Protein AF-A0A1J3CCN0-F1 (afdb_monomer_lite)

Structure (mmCIF, N/CA/C/O backbone):
data_AF-A0A1J3CCN0-F1
#
_entry.id   AF-A0A1J3CCN0-F1
#
loop_
_atom_site.group_PDB
_atom_site.id
_atom_site.type_symbol
_atom_site.label_atom_id
_atom_site.label_alt_id
_atom_site.label_comp_id
_atom_site.label_asym_id
_atom_site.label_entity_id
_atom_site.label_seq_id
_atom_site.pdbx_PDB_ins_code
_atom_site.Cartn_x
_atom_site.Cartn_y
_atom_site.Cartn_z
_atom_site.occupancy
_atom_site.B_iso_or_equiv
_atom_site.auth_seq_id
_atom_site.auth_comp_id
_atom_site.auth_asym_id
_atom_site.auth_atom_id
_atom_site.pdbx_PDB_model_num
ATOM 1 N N . ASN A 1 1 ? -14.578 -4.409 17.621 1.00 40.53 1 ASN A N 1
ATOM 2 C CA . ASN A 1 1 ? -14.236 -5.351 16.539 1.00 40.53 1 ASN A CA 1
ATOM 3 C C . ASN A 1 1 ? -12.931 -4.944 15.913 1.00 40.53 1 ASN A C 1
ATOM 5 O O . ASN A 1 1 ? -12.703 -3.762 15.691 1.00 40.53 1 ASN A O 1
ATOM 9 N N . ILE A 1 2 ? -12.060 -5.925 15.739 1.00 44.12 2 ILE A N 1
ATOM 10 C CA . ILE A 1 2 ? -10.690 -5.764 15.277 1.00 44.12 2 ILE A CA 1
ATOM 11 C C . ILE A 1 2 ? -10.651 -6.395 13.884 1.00 44.12 2 ILE A C 1
ATOM 13 O O . ILE A 1 2 ? -11.057 -7.546 13.748 1.00 44.12 2 ILE A O 1
ATOM 17 N N . ASN A 1 3 ? -10.222 -5.652 12.861 1.00 48.88 3 ASN A N 1
ATOM 18 C CA . ASN A 1 3 ? -9.932 -6.261 11.561 1.00 48.88 3 ASN A CA 1
ATOM 19 C C . ASN A 1 3 ? -8.813 -7.285 11.762 1.00 48.88 3 ASN A C 1
ATOM 21 O O . ASN A 1 3 ? -7.860 -7.009 12.477 1.00 48.88 3 ASN A O 1
ATOM 25 N N . THR A 1 4 ? -8.913 -8.471 11.188 1.00 52.94 4 THR A N 1
ATOM 26 C CA . THR A 1 4 ? -7.848 -9.478 11.286 1.00 52.94 4 THR A CA 1
ATOM 27 C C . THR A 1 4 ? -6.901 -9.334 10.100 1.00 52.94 4 THR A C 1
ATOM 29 O O . THR A 1 4 ? -7.365 -9.080 8.990 1.00 52.94 4 THR A O 1
ATOM 32 N N . TYR A 1 5 ? -5.591 -9.510 10.296 1.00 60.72 5 TYR A N 1
ATOM 33 C CA . TYR A 1 5 ? -4.647 -9.639 9.181 1.00 60.72 5 TYR A CA 1
ATOM 34 C C . TYR A 1 5 ? -3.909 -10.974 9.261 1.00 60.72 5 TYR A C 1
ATOM 36 O O . TYR A 1 5 ? -3.697 -11.531 10.337 1.00 60.72 5 TYR A O 1
ATOM 44 N N . ARG A 1 6 ? -3.501 -11.490 8.101 1.00 60.06 6 ARG A N 1
ATOM 45 C CA . ARG A 1 6 ? -2.698 -12.707 7.979 1.00 60.06 6 ARG A CA 1
ATOM 46 C C . ARG A 1 6 ? -1.498 -12.411 7.079 1.00 60.06 6 ARG A C 1
ATOM 48 O O . ARG A 1 6 ? -1.684 -12.055 5.924 1.00 60.06 6 ARG A O 1
ATOM 55 N N . SER A 1 7 ? -0.279 -12.529 7.612 1.00 51.28 7 SER A N 1
ATOM 56 C CA . SER A 1 7 ? 0.967 -12.246 6.873 1.00 51.28 7 SER A CA 1
ATOM 57 C C . SER A 1 7 ? 1.490 -13.435 6.054 1.00 51.28 7 SER A C 1
ATOM 59 O O . SER A 1 7 ? 2.317 -13.242 5.162 1.00 51.28 7 SER A O 1
ATOM 61 N N . SER A 1 8 ? 1.004 -14.657 6.319 1.00 53.75 8 SER A N 1
ATOM 62 C CA . SER A 1 8 ? 1.354 -15.876 5.572 1.00 53.75 8 SER A CA 1
ATOM 63 C C . SER A 1 8 ? 0.192 -16.878 5.514 1.00 53.75 8 SER A C 1
ATOM 65 O O . SER A 1 8 ? -0.629 -16.939 6.426 1.00 53.75 8 SER A O 1
ATOM 67 N N . TYR A 1 9 ? 0.125 -17.690 4.454 1.00 49.84 9 TYR A N 1
ATOM 68 C CA . TYR A 1 9 ? -0.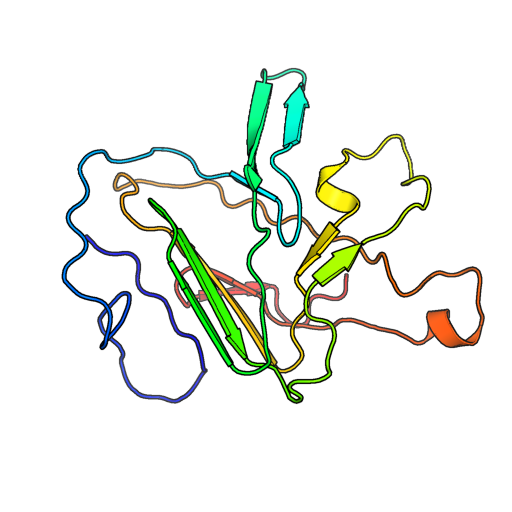937 -18.687 4.223 1.00 49.84 9 TYR A CA 1
ATOM 69 C C . TYR A 1 9 ? -0.890 -19.903 5.182 1.00 49.84 9 TYR A C 1
ATOM 71 O O . TYR A 1 9 ? -1.723 -20.803 5.087 1.00 49.84 9 TYR A O 1
ATOM 79 N N . LEU A 1 10 ? 0.061 -19.966 6.122 1.00 47.88 10 LEU A N 1
ATOM 80 C CA . LEU A 1 10 ? 0.173 -21.091 7.055 1.00 47.88 10 LEU A CA 1
ATOM 81 C C . LEU A 1 10 ? -1.118 -21.254 7.882 1.00 47.88 10 LEU A C 1
ATOM 83 O O . LEU A 1 10 ? -1.618 -20.308 8.487 1.00 47.88 10 LEU A O 1
ATOM 87 N N . LYS A 1 11 ? -1.646 -22.487 7.871 1.00 47.09 11 LYS A N 1
ATOM 88 C CA . LYS A 1 11 ? -2.982 -22.958 8.302 1.00 47.09 11 LYS A CA 1
ATOM 89 C C . LYS A 1 11 ? -3.357 -22.760 9.785 1.00 47.09 11 LYS A C 1
ATOM 91 O O . LYS A 1 11 ? -4.277 -23.416 10.260 1.00 47.09 11 LYS A O 1
ATOM 96 N N . ASN A 1 12 ? -2.709 -21.869 10.527 1.00 49.50 12 ASN A N 1
ATOM 97 C CA . ASN A 1 12 ? -3.103 -21.606 11.907 1.00 49.50 12 ASN A CA 1
ATOM 98 C C . ASN A 1 12 ? -4.097 -20.440 11.950 1.00 49.50 12 ASN A C 1
ATOM 100 O O . ASN A 1 12 ? -3.829 -19.345 11.451 1.00 49.50 12 ASN A O 1
ATOM 104 N N . ASN A 1 13 ? -5.278 -20.698 12.518 1.00 43.34 13 ASN A N 1
ATOM 105 C CA . ASN A 1 13 ? -6.333 -19.711 12.742 1.00 43.34 13 ASN A CA 1
ATOM 106 C C . ASN A 1 13 ? -5.842 -18.614 13.699 1.00 43.34 13 ASN A C 1
ATOM 108 O O . ASN A 1 13 ? -6.050 -18.680 14.906 1.00 43.34 13 ASN A O 1
ATOM 112 N N . LEU A 1 14 ? -5.173 -17.599 13.156 1.00 49.56 14 LEU A N 1
ATOM 113 C CA . LEU A 1 14 ? -4.840 -16.379 13.880 1.00 49.56 14 LEU A CA 1
ATOM 114 C C . LEU A 1 14 ? -6.112 -15.536 14.032 1.00 49.56 14 LEU A C 1
ATOM 116 O O . LEU A 1 14 ? -6.511 -14.809 13.125 1.00 49.56 14 LEU A O 1
ATOM 120 N N . THR A 1 15 ? -6.763 -15.647 15.187 1.00 43.38 15 THR A N 1
ATOM 121 C CA . THR A 1 15 ? -7.846 -14.757 15.616 1.00 43.38 15 THR A CA 1
ATOM 122 C C . THR A 1 15 ? -7.242 -13.525 16.293 1.00 43.38 15 THR A C 1
ATOM 124 O O . THR A 1 15 ? -7.125 -13.471 17.515 1.00 43.38 15 THR A O 1
ATOM 127 N N . GLY A 1 16 ? -6.798 -12.538 15.516 1.00 50.50 16 GLY A N 1
ATOM 128 C CA . GLY A 1 16 ? -6.311 -11.269 16.064 1.00 50.50 16 GLY A CA 1
ATOM 129 C C . GLY A 1 16 ? -5.591 -10.408 15.033 1.00 50.50 16 GLY A C 1
ATOM 130 O O . GLY A 1 16 ? -5.061 -10.936 14.062 1.00 50.50 16 GLY A O 1
ATOM 131 N N . LEU A 1 17 ? -5.576 -9.082 15.242 1.00 53.72 17 LEU A N 1
ATOM 132 C CA . LEU A 1 17 ? -4.783 -8.164 14.412 1.00 53.72 17 LEU A CA 1
ATOM 133 C C . LEU A 1 17 ? -3.313 -8.564 14.517 1.00 53.72 17 LEU A C 1
ATOM 135 O O . LEU A 1 17 ? -2.690 -8.736 13.494 1.00 53.72 17 LEU A O 1
ATOM 139 N N . LEU A 1 18 ? -2.789 -8.799 15.728 1.00 56.84 18 LEU A N 1
ATOM 140 C CA . LEU A 1 18 ? -1.433 -9.297 15.962 1.00 56.84 18 LEU A CA 1
ATOM 141 C C . LEU A 1 18 ? -1.406 -10.155 17.218 1.00 56.84 18 LEU A C 1
ATOM 143 O O . LEU A 1 18 ? -1.805 -9.660 18.270 1.00 56.84 18 LEU A O 1
ATOM 147 N N . PRO A 1 19 ? -0.851 -11.373 17.177 1.00 53.66 19 PRO A N 1
ATOM 148 C CA . PRO A 1 19 ? -0.605 -12.132 18.400 1.00 53.66 19 PRO A CA 1
ATOM 149 C C . PRO A 1 19 ? 0.403 -11.437 19.340 1.00 53.66 19 PRO A C 1
ATOM 151 O O . PRO A 1 19 ? 0.467 -11.785 20.514 1.00 53.66 19 PRO A O 1
ATOM 154 N N . CYS A 1 20 ? 1.165 -10.444 18.852 1.00 55.16 20 CYS A N 1
ATOM 155 C CA . CYS A 1 20 ? 2.244 -9.790 19.603 1.00 55.16 20 CYS A CA 1
ATOM 156 C C . CYS A 1 20 ? 2.106 -8.265 19.770 1.00 55.16 20 CYS A C 1
ATOM 158 O O . CYS A 1 20 ? 2.931 -7.674 20.462 1.00 55.16 20 CYS A O 1
ATOM 160 N N . ALA A 1 21 ? 1.108 -7.606 19.167 1.00 55.75 21 ALA A N 1
ATOM 161 C CA . ALA A 1 21 ? 0.878 -6.185 19.443 1.00 55.75 21 ALA A CA 1
ATOM 162 C C . ALA A 1 21 ? -0.110 -6.050 20.594 1.00 55.75 21 ALA A C 1
ATOM 164 O O . ALA A 1 21 ? -1.169 -6.677 20.592 1.00 55.75 21 ALA A O 1
ATOM 165 N N . GLY A 1 22 ? 0.240 -5.225 21.578 1.00 55.41 22 GLY A N 1
ATOM 166 C CA . GLY A 1 22 ? -0.631 -4.940 22.712 1.00 55.41 22 GLY A CA 1
ATOM 167 C C . GLY A 1 22 ? -2.016 -4.430 22.292 1.00 55.41 22 GLY A C 1
ATOM 168 O O . GLY A 1 22 ? -2.241 -3.999 21.159 1.00 55.41 22 GLY A O 1
ATOM 169 N N . LEU A 1 23 ? -2.955 -4.460 23.240 1.00 57.88 23 LEU A N 1
ATOM 170 C CA . LEU A 1 23 ? -4.334 -4.006 23.044 1.00 57.88 23 LEU A CA 1
ATOM 171 C C . LEU A 1 23 ? -4.383 -2.607 22.414 1.00 57.88 23 LEU A C 1
ATOM 173 O O . LEU A 1 23 ? -4.008 -1.609 23.032 1.00 57.88 23 LEU A O 1
ATOM 177 N N . THR A 1 24 ? -4.901 -2.523 21.191 1.00 66.62 24 THR A N 1
ATOM 178 C CA . THR A 1 24 ? -5.057 -1.249 20.491 1.00 66.62 24 THR A CA 1
ATOM 179 C C . THR A 1 24 ? -6.267 -0.494 21.041 1.00 66.62 24 THR A C 1
ATOM 181 O O . THR A 1 24 ? -7.415 -0.824 20.741 1.00 66.62 24 THR A O 1
ATOM 184 N N . LYS A 1 25 ? -6.034 0.532 21.867 1.00 73.62 25 LYS A N 1
ATOM 185 C CA . LYS A 1 25 ? -7.101 1.415 22.367 1.00 73.62 25 LYS A CA 1
ATOM 186 C C . LYS A 1 25 ? -7.395 2.525 21.357 1.00 73.62 25 LYS A C 1
ATOM 188 O O . LYS A 1 25 ? -6.716 3.548 21.321 1.00 73.62 25 LYS A O 1
ATOM 193 N N . CYS A 1 26 ? -8.439 2.333 20.557 1.00 81.44 26 CYS A N 1
ATOM 194 C CA . CYS A 1 26 ? -8.911 3.330 19.599 1.00 81.44 26 CYS A CA 1
ATOM 195 C C . CYS A 1 26 ? -9.541 4.537 20.307 1.00 81.44 26 CYS A C 1
ATOM 197 O O . CYS A 1 26 ? -10.595 4.409 20.927 1.00 81.44 26 CYS A O 1
ATOM 199 N N . LYS A 1 27 ? -8.939 5.726 20.172 1.00 83.69 27 LYS A N 1
ATOM 200 C CA . LYS A 1 27 ? -9.536 6.983 20.669 1.00 83.69 27 LYS A CA 1
ATOM 201 C C . LYS A 1 27 ? -10.691 7.466 19.788 1.00 83.69 27 LYS A C 1
ATOM 203 O O . LYS A 1 27 ? -11.648 8.052 20.284 1.00 83.69 27 LYS A O 1
ATOM 208 N N . ARG A 1 28 ? -10.594 7.247 18.473 1.00 85.94 28 ARG A N 1
ATOM 209 C CA . ARG A 1 28 ? -11.595 7.630 17.469 1.00 85.94 28 ARG A CA 1
ATOM 210 C C . ARG A 1 28 ? -11.680 6.560 16.390 1.00 85.94 28 ARG A C 1
ATOM 212 O O . ARG A 1 28 ? -10.678 5.927 16.077 1.00 85.94 28 ARG A O 1
ATOM 219 N N . TYR A 1 29 ? -12.873 6.396 15.821 1.00 89.69 29 TYR A N 1
ATOM 220 C CA . TYR A 1 29 ? -13.110 5.467 14.721 1.00 89.69 29 TYR A CA 1
ATOM 221 C C . TYR A 1 29 ? -13.270 6.213 13.397 1.00 89.69 29 TYR A C 1
ATOM 223 O O . TYR A 1 29 ? -14.140 7.083 13.277 1.00 89.69 29 TYR A O 1
ATOM 231 N N . GLN A 1 30 ? -12.459 5.851 12.405 1.00 91.44 30 GLN A N 1
ATOM 232 C CA . GLN A 1 30 ? -12.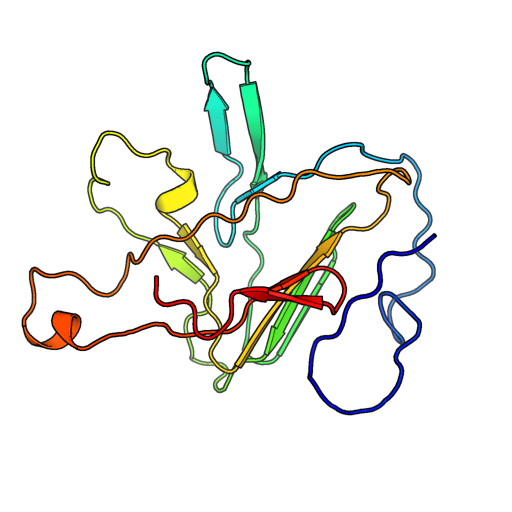476 6.446 11.072 1.00 91.44 30 GLN A CA 1
ATOM 233 C C . GLN A 1 30 ? -13.492 5.751 10.149 1.00 91.44 30 GLN A C 1
ATOM 235 O O . GLN A 1 30 ? -13.848 4.585 10.331 1.00 91.44 30 GLN A O 1
ATOM 240 N N . ARG A 1 31 ? -13.998 6.495 9.159 1.00 93.56 31 ARG A N 1
ATOM 241 C CA . ARG A 1 31 ? -14.932 5.998 8.126 1.00 93.56 31 ARG A CA 1
ATOM 242 C C . ARG A 1 31 ? -14.272 5.777 6.767 1.00 93.56 31 ARG A C 1
ATOM 244 O O . ARG A 1 31 ? -14.896 5.201 5.889 1.00 93.56 31 ARG A O 1
ATOM 251 N N . SER A 1 32 ? -13.037 6.223 6.596 1.00 94.19 32 SER A N 1
ATOM 252 C CA . SER A 1 32 ? -12.253 6.046 5.382 1.00 94.19 32 SER A CA 1
ATOM 253 C C . SER A 1 32 ? -10.778 5.958 5.746 1.00 94.19 32 SER A C 1
ATOM 255 O O . SER A 1 32 ? -10.372 6.384 6.828 1.00 94.19 32 SER A O 1
ATOM 257 N N . LEU A 1 33 ? -9.996 5.381 4.842 1.00 95.00 33 LEU A N 1
ATOM 258 C CA . LEU A 1 33 ? -8.549 5.298 4.927 1.00 95.00 33 LEU A CA 1
ATOM 259 C C . LEU A 1 33 ? -7.997 5.368 3.505 1.00 95.00 33 LEU A C 1
ATOM 261 O O . LEU A 1 33 ? -8.498 4.691 2.609 1.00 95.00 33 LEU A O 1
ATOM 265 N N . HIS A 1 34 ? -6.977 6.196 3.315 1.00 95.62 34 HIS A N 1
ATOM 266 C CA . HIS A 1 34 ? -6.298 6.397 2.042 1.00 95.62 34 HIS A CA 1
ATOM 267 C C . HIS A 1 34 ? -4.800 6.379 2.327 1.00 95.62 34 HIS A C 1
ATOM 269 O O . HIS A 1 34 ? -4.342 7.146 3.173 1.00 95.62 34 HIS A O 1
ATOM 275 N N . ILE A 1 35 ? -4.052 5.498 1.669 1.00 96.50 35 ILE A N 1
ATOM 276 C CA . ILE A 1 35 ? -2.617 5.292 1.908 1.00 96.50 35 ILE A CA 1
ATOM 277 C C . ILE A 1 35 ? -1.884 5.488 0.583 1.00 96.50 35 ILE A C 1
ATOM 279 O O . ILE A 1 35 ? -2.299 4.923 -0.428 1.00 96.50 35 ILE A O 1
ATOM 283 N N . ASN A 1 36 ? -0.822 6.294 0.584 1.00 96.56 36 ASN A N 1
ATOM 284 C CA . ASN A 1 36 ? 0.102 6.406 -0.538 1.00 96.56 36 ASN A CA 1
ATOM 285 C C . ASN A 1 36 ? 1.262 5.425 -0.334 1.00 96.56 36 ASN A C 1
ATOM 287 O O . ASN A 1 36 ? 2.225 5.735 0.365 1.00 96.56 36 ASN A O 1
ATOM 291 N N . CYS A 1 37 ? 1.132 4.227 -0.897 1.00 95.44 37 CYS A N 1
ATOM 292 C CA . CYS A 1 37 ? 2.037 3.106 -0.661 1.00 95.44 37 CYS A CA 1
ATOM 293 C C . CYS A 1 37 ? 3.480 3.430 -1.080 1.00 95.44 37 CYS A C 1
ATOM 295 O O . CYS A 1 37 ? 3.752 3.693 -2.249 1.00 95.44 37 CYS A O 1
ATOM 297 N N . GLY A 1 38 ? 4.419 3.364 -0.135 1.00 94.62 38 GLY A N 1
ATOM 298 C CA . GLY A 1 38 ? 5.829 3.678 -0.381 1.00 94.62 38 GLY A CA 1
ATOM 299 C C . GLY A 1 38 ? 6.117 5.160 -0.647 1.00 94.62 38 GLY A C 1
ATOM 300 O O . GLY A 1 38 ? 7.198 5.479 -1.140 1.00 94.62 38 GLY A O 1
ATOM 301 N N . GLY A 1 39 ? 5.163 6.056 -0.377 1.00 94.88 39 GLY A N 1
ATOM 302 C CA . GLY A 1 39 ? 5.246 7.457 -0.765 1.00 94.88 39 GLY A CA 1
ATOM 303 C C . GLY A 1 39 ? 4.894 8.458 0.330 1.00 94.88 39 GLY A C 1
ATOM 304 O O . GLY A 1 39 ? 4.483 8.136 1.447 1.00 94.88 39 GLY A O 1
ATOM 305 N N . GLU A 1 40 ? 5.051 9.720 -0.047 1.00 95.06 40 GLU A N 1
ATOM 306 C CA . GLU A 1 40 ? 4.787 10.900 0.771 1.00 95.06 40 GLU A CA 1
ATOM 307 C C . GLU A 1 40 ? 3.287 11.154 0.957 1.00 95.06 40 GLU A C 1
ATOM 309 O O . GLU A 1 40 ? 2.452 10.611 0.235 1.00 95.06 40 GLU A O 1
ATOM 314 N N . SER A 1 41 ? 2.913 11.998 1.923 1.00 95.56 41 SER A N 1
ATOM 315 C CA . SER A 1 41 ? 1.512 12.408 2.054 1.00 95.56 41 SER A CA 1
ATOM 316 C C . SER A 1 41 ? 1.137 13.229 0.826 1.00 95.56 41 SER A C 1
ATOM 318 O O . SER A 1 41 ? 1.690 14.306 0.613 1.00 95.56 41 SER A O 1
ATOM 320 N N . VAL A 1 42 ? 0.177 12.749 0.042 1.00 94.62 42 VAL A N 1
ATOM 321 C CA . VAL A 1 42 ? -0.259 13.403 -1.195 1.00 94.62 42 VAL A CA 1
ATOM 322 C C . VAL A 1 42 ? -1.727 13.749 -1.068 1.00 94.62 42 VAL A C 1
ATOM 324 O O . VAL A 1 42 ? -2.526 12.966 -0.560 1.00 94.62 42 VAL A O 1
ATOM 327 N N . THR A 1 43 ? -2.100 14.935 -1.537 1.00 95.25 43 THR A N 1
ATOM 328 C CA . THR A 1 43 ? -3.505 15.312 -1.597 1.00 95.25 43 THR A CA 1
ATOM 329 C C . THR A 1 43 ? -3.954 15.487 -3.033 1.00 95.25 43 THR A C 1
ATOM 331 O O . THR A 1 43 ? -3.415 16.317 -3.756 1.00 95.25 43 THR A O 1
ATOM 334 N N . ILE A 1 44 ? -4.965 14.713 -3.419 1.00 90.94 44 ILE A N 1
ATOM 335 C CA . ILE A 1 44 ? -5.544 14.729 -4.758 1.00 90.94 44 ILE A CA 1
ATOM 336 C C . ILE A 1 44 ? -6.881 15.455 -4.694 1.00 90.94 44 ILE A C 1
ATOM 338 O O . ILE A 1 44 ? -7.741 15.122 -3.877 1.00 90.94 44 ILE A O 1
ATOM 342 N N . THR A 1 45 ? -7.062 16.426 -5.582 1.00 90.50 45 THR A N 1
ATOM 343 C CA . THR A 1 45 ? -8.349 17.085 -5.805 1.00 90.50 45 THR A CA 1
ATOM 344 C C . THR A 1 45 ? -8.999 16.471 -7.037 1.00 90.50 45 THR A C 1
ATOM 346 O O . THR A 1 45 ? -8.392 16.428 -8.103 1.00 90.50 45 THR A O 1
ATOM 349 N N . ASN A 1 46 ? -10.228 15.986 -6.893 1.00 83.62 46 ASN A N 1
ATOM 350 C CA . ASN A 1 46 ? -11.059 15.513 -7.994 1.00 83.62 46 ASN A CA 1
ATOM 351 C C . ASN A 1 46 ? -12.416 16.237 -7.979 1.00 83.62 46 ASN A C 1
ATOM 353 O O . ASN A 1 46 ? -12.665 17.106 -7.143 1.00 83.62 46 ASN A O 1
ATOM 357 N N . THR A 1 47 ? -13.309 15.871 -8.897 1.00 84.75 47 THR A N 1
ATOM 358 C CA . THR A 1 47 ? -14.656 16.460 -9.007 1.00 84.75 47 THR A CA 1
ATOM 359 C C . THR A 1 47 ? -15.527 16.259 -7.761 1.00 84.75 47 THR A C 1
ATOM 361 O O . THR A 1 47 ? -16.474 17.010 -7.560 1.00 84.75 47 THR A O 1
ATOM 364 N N . LEU A 1 48 ? -15.208 15.274 -6.915 1.00 82.62 48 LEU A N 1
ATOM 365 C CA . LEU A 1 48 ? -15.929 14.945 -5.681 1.00 82.62 48 LEU A CA 1
ATOM 366 C C . LEU A 1 48 ? -15.311 15.602 -4.434 1.00 82.62 48 LEU A C 1
ATOM 368 O O . LEU A 1 48 ? -15.864 15.475 -3.343 1.00 82.62 48 LEU A O 1
ATOM 372 N N . GLY A 1 49 ? -14.175 16.290 -4.574 1.00 89.44 49 GLY A N 1
ATOM 373 C CA . GLY A 1 49 ? -13.503 17.005 -3.494 1.00 89.44 49 GLY A CA 1
ATOM 374 C C . GLY A 1 49 ? -12.027 16.644 -3.339 1.00 89.44 49 GLY A C 1
ATOM 375 O O . GLY A 1 49 ? -11.359 16.173 -4.259 1.00 89.44 49 GLY A O 1
ATOM 376 N N . LYS A 1 50 ? -11.498 16.915 -2.144 1.00 93.06 50 LYS A N 1
ATOM 377 C CA . LYS A 1 50 ? -10.079 16.773 -1.803 1.00 93.06 50 LYS A CA 1
ATOM 378 C C . LYS A 1 50 ? -9.871 15.529 -0.936 1.00 93.06 50 LYS A C 1
ATOM 380 O O . LYS A 1 50 ? -10.459 15.426 0.137 1.00 93.06 50 LYS A O 1
ATOM 385 N N . VAL A 1 51 ? -9.027 14.602 -1.386 1.00 93.38 51 VAL A N 1
ATOM 386 C CA . VAL A 1 51 ? -8.687 13.364 -0.667 1.00 93.38 51 VAL A CA 1
ATOM 387 C C . VAL A 1 51 ? -7.202 13.360 -0.335 1.00 93.38 51 VAL A C 1
ATOM 389 O O . VAL A 1 51 ? -6.358 13.380 -1.233 1.00 93.38 51 VAL A O 1
ATOM 392 N N . THR A 1 52 ? -6.879 13.317 0.956 1.00 95.31 52 THR A N 1
ATOM 393 C CA . THR A 1 52 ? -5.500 13.185 1.439 1.00 95.31 52 THR A CA 1
ATOM 394 C C . THR A 1 52 ? -5.164 11.717 1.665 1.00 95.31 52 THR A C 1
ATOM 396 O O . THR A 1 52 ? -5.821 11.036 2.451 1.00 95.31 52 THR A O 1
ATOM 399 N N . TYR A 1 53 ? -4.123 11.254 0.983 1.00 95.94 53 TYR A N 1
ATOM 400 C CA . TYR A 1 53 ? -3.508 9.949 1.169 1.00 95.94 53 TYR A CA 1
ATOM 401 C C . TYR A 1 53 ? -2.404 10.076 2.215 1.00 95.94 53 TYR A C 1
ATOM 403 O O . TYR A 1 53 ? -1.514 10.919 2.089 1.00 95.94 53 TYR A O 1
ATOM 411 N N . GLN A 1 54 ? -2.480 9.253 3.257 1.00 96.44 54 GLN A N 1
ATOM 412 C CA . GLN A 1 54 ? -1.489 9.205 4.324 1.00 96.44 54 GLN A CA 1
ATOM 413 C C . GLN A 1 54 ? -0.172 8.627 3.801 1.00 96.44 54 GLN A C 1
ATOM 415 O O . GLN A 1 54 ? -0.175 7.745 2.943 1.00 96.44 54 GLN A O 1
ATOM 420 N N . ALA A 1 55 ? 0.944 9.129 4.326 1.00 96.00 55 ALA A N 1
ATOM 421 C CA . ALA A 1 55 ? 2.274 8.718 3.895 1.00 96.00 55 ALA A CA 1
ATOM 422 C C . ALA A 1 55 ? 2.628 7.305 4.384 1.00 96.00 55 ALA A C 1
ATOM 424 O O . ALA A 1 55 ? 2.376 6.968 5.540 1.00 96.00 55 ALA A O 1
ATOM 425 N N . ASP A 1 56 ? 3.302 6.533 3.537 1.00 95.62 56 ASP A N 1
ATOM 426 C CA . ASP A 1 56 ? 3.920 5.248 3.864 1.00 95.62 56 ASP A CA 1
ATOM 427 C C . ASP A 1 56 ? 5.423 5.320 3.563 1.00 95.62 56 ASP A C 1
ATOM 429 O O . ASP A 1 56 ? 5.918 4.794 2.567 1.00 95.62 56 ASP A O 1
ATOM 433 N N . LYS A 1 57 ? 6.154 6.025 4.431 1.00 89.50 57 LYS A N 1
ATOM 434 C CA . LYS A 1 57 ? 7.597 6.291 4.267 1.00 89.50 57 LYS A CA 1
ATOM 435 C C . LYS A 1 57 ? 8.491 5.347 5.054 1.00 89.50 57 LYS A C 1
ATOM 437 O O . LYS A 1 57 ? 9.694 5.572 5.157 1.00 89.50 57 LYS A O 1
ATOM 442 N N . SER A 1 58 ? 7.904 4.375 5.739 1.00 85.44 58 SER A N 1
ATOM 443 C CA . SER A 1 58 ? 8.652 3.607 6.718 1.00 85.44 58 SER A CA 1
ATOM 444 C C . SER A 1 58 ? 9.717 2.745 6.041 1.00 85.44 58 SER A C 1
ATOM 446 O O . SER A 1 58 ? 9.503 2.171 4.970 1.00 85.44 58 SER A O 1
ATOM 448 N N . GLU A 1 59 ? 10.886 2.628 6.659 1.00 86.94 59 GLU A N 1
ATOM 449 C CA . GLU A 1 59 ? 11.900 1.700 6.166 1.00 86.94 59 GLU A CA 1
ATOM 450 C C . GLU A 1 59 ? 11.333 0.275 6.236 1.00 86.94 59 GLU A C 1
ATOM 452 O O . GLU A 1 59 ? 10.878 -0.163 7.290 1.00 86.94 59 GLU A O 1
ATOM 457 N N . THR A 1 60 ? 11.309 -0.439 5.112 1.00 86.75 60 THR A N 1
ATOM 458 C CA . THR A 1 60 ? 10.804 -1.816 5.037 1.00 86.75 60 THR A CA 1
ATOM 459 C C . THR A 1 60 ? 11.922 -2.731 4.573 1.00 86.75 60 THR A C 1
ATOM 461 O O . THR A 1 60 ? 12.624 -2.424 3.614 1.00 86.75 60 THR A O 1
ATOM 464 N N . LYS A 1 61 ? 12.080 -3.849 5.278 1.00 88.88 61 LYS A N 1
ATOM 465 C CA . LYS A 1 61 ? 13.064 -4.910 5.035 1.00 88.88 61 LYS A CA 1
ATOM 466 C C . LYS A 1 61 ? 12.343 -6.216 4.712 1.00 88.88 61 LYS A C 1
ATOM 468 O O . LYS A 1 61 ? 11.115 -6.281 4.753 1.00 88.88 61 LYS A O 1
ATOM 473 N N . ALA A 1 62 ? 13.109 -7.279 4.469 1.00 88.06 62 ALA A N 1
ATOM 474 C CA . ALA A 1 62 ? 12.577 -8.616 4.199 1.00 88.06 62 ALA A CA 1
ATOM 475 C C . ALA A 1 62 ? 11.545 -9.087 5.228 1.00 88.06 62 ALA A C 1
ATOM 477 O O . ALA A 1 62 ? 10.524 -9.635 4.849 1.00 88.06 62 ALA A O 1
ATOM 478 N N . ALA A 1 63 ? 11.757 -8.834 6.516 1.00 89.62 63 ALA A N 1
ATOM 479 C CA . ALA A 1 63 ? 10.736 -9.052 7.530 1.00 89.62 63 ALA A CA 1
ATOM 480 C C . ALA A 1 63 ? 10.420 -7.711 8.179 1.00 89.62 63 ALA A C 1
ATOM 482 O O . ALA A 1 63 ? 11.273 -7.102 8.825 1.00 89.62 63 ALA A O 1
ATOM 483 N N . THR A 1 64 ? 9.211 -7.204 7.972 1.00 87.00 64 THR A N 1
ATOM 484 C CA . THR A 1 64 ? 8.780 -5.952 8.596 1.00 87.00 64 THR A CA 1
ATOM 485 C C . THR A 1 64 ? 7.338 -6.061 9.035 1.00 87.00 64 THR A C 1
ATOM 487 O O . THR A 1 64 ? 6.484 -6.587 8.325 1.00 87.00 64 THR A O 1
ATOM 490 N N . ASN A 1 65 ? 7.082 -5.558 10.234 1.00 87.25 65 ASN A N 1
ATOM 491 C CA . ASN A 1 65 ? 5.754 -5.355 10.767 1.00 87.25 65 ASN A CA 1
ATOM 492 C C . ASN A 1 65 ? 5.756 -4.000 11.466 1.00 87.25 65 ASN A C 1
ATOM 494 O O . ASN A 1 65 ? 6.505 -3.801 12.423 1.00 87.25 65 ASN A O 1
ATOM 498 N N . GLN A 1 66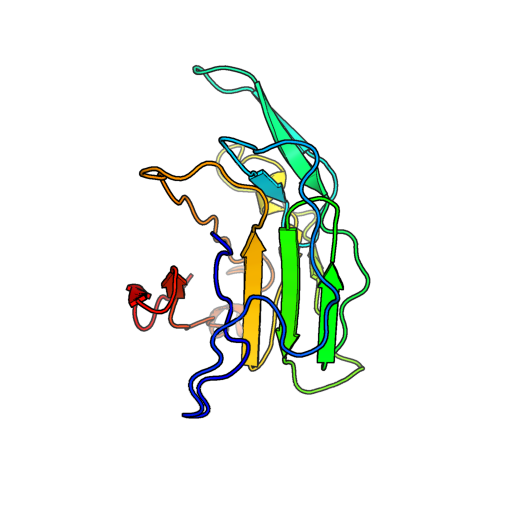 ? 4.998 -3.056 10.925 1.00 86.75 66 GLN A N 1
ATOM 499 C CA . GLN A 1 66 ? 5.012 -1.672 11.365 1.00 86.75 66 GLN A CA 1
ATOM 500 C C . GLN A 1 66 ? 3.603 -1.151 11.557 1.00 86.75 66 GLN A C 1
ATOM 502 O O . GLN A 1 66 ? 2.698 -1.390 10.760 1.00 86.75 66 GLN A O 1
ATOM 507 N N . HIS A 1 67 ? 3.465 -0.393 12.634 1.00 86.06 67 HIS A N 1
ATOM 508 C CA . HIS A 1 67 ? 2.217 0.165 13.102 1.00 86.06 67 HIS A CA 1
ATOM 509 C C . HIS A 1 67 ? 2.249 1.681 13.031 1.00 86.06 67 HIS A C 1
ATOM 511 O O . HIS A 1 67 ? 3.191 2.309 13.512 1.00 86.06 67 HIS A O 1
ATOM 517 N N . PHE A 1 68 ? 1.175 2.249 12.498 1.00 87.44 68 PHE A N 1
ATOM 518 C CA . PHE A 1 68 ? 0.889 3.676 12.514 1.00 87.44 68 PHE A CA 1
ATOM 519 C C . PHE A 1 68 ? -0.299 3.954 13.443 1.00 87.44 68 PHE A C 1
ATOM 521 O O . PHE A 1 68 ? -0.652 3.126 14.283 1.00 87.44 68 PHE A O 1
ATOM 528 N N . GLU A 1 69 ? -0.919 5.128 13.327 1.00 85.56 69 GLU A N 1
ATOM 529 C CA . GLU A 1 69 ? -2.007 5.532 14.224 1.00 85.56 69 GLU A CA 1
ATOM 530 C C . GLU A 1 69 ? -3.243 4.622 14.113 1.00 85.56 69 GLU A C 1
ATOM 532 O O . GLU A 1 69 ? -3.814 4.231 15.130 1.00 85.56 69 GLU A O 1
ATOM 537 N N . ASN A 1 70 ? -3.666 4.283 12.892 1.00 87.69 70 ASN A N 1
ATOM 538 C CA . ASN A 1 70 ? -4.894 3.520 12.643 1.00 87.69 70 ASN A CA 1
ATOM 539 C C . ASN A 1 70 ? -4.769 2.479 11.518 1.00 87.69 70 ASN A C 1
ATOM 541 O O . ASN A 1 70 ? -5.766 1.945 11.032 1.00 87.69 70 ASN A O 1
ATOM 545 N N . TRP A 1 71 ? -3.550 2.198 11.081 1.00 92.00 71 TRP A N 1
ATOM 546 C CA . TRP A 1 71 ? -3.248 1.171 10.093 1.00 92.00 71 TRP A CA 1
ATOM 547 C C . TRP A 1 71 ? -1.799 0.710 10.250 1.00 92.00 71 TRP A C 1
ATOM 549 O O . TRP A 1 71 ? -1.051 1.248 11.067 1.00 92.00 71 TRP A O 1
ATOM 559 N N . GLY A 1 72 ? -1.414 -0.324 9.520 1.00 90.69 72 GLY A N 1
ATOM 560 C CA . GLY A 1 72 ? -0.073 -0.876 9.537 1.00 90.69 72 GLY A CA 1
ATOM 561 C C . GLY A 1 72 ? 0.233 -1.671 8.280 1.00 90.69 72 GLY A C 1
ATOM 562 O O . GLY A 1 72 ? -0.636 -1.900 7.432 1.00 90.69 72 GLY A O 1
ATOM 563 N N . ILE A 1 73 ? 1.494 -2.069 8.183 1.00 91.06 73 ILE A N 1
ATOM 564 C CA . ILE A 1 73 ? 2.060 -2.812 7.065 1.00 91.06 73 ILE A CA 1
ATOM 565 C C . ILE A 1 73 ? 2.807 -4.033 7.594 1.00 91.06 73 ILE A C 1
ATOM 567 O O . ILE A 1 73 ? 3.568 -3.951 8.559 1.00 91.06 73 ILE A O 1
ATOM 571 N N . SER A 1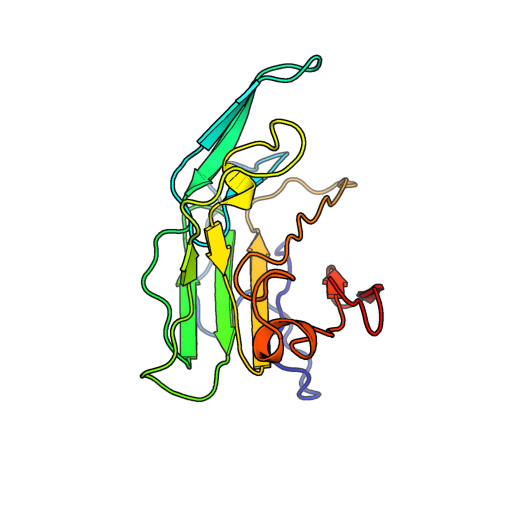 74 ? 2.608 -5.173 6.939 1.00 89.69 74 SER A N 1
ATOM 572 C CA . SER A 1 74 ? 3.438 -6.358 7.108 1.00 89.69 74 SER A CA 1
ATOM 573 C C . SER A 1 74 ? 4.031 -6.758 5.764 1.00 89.69 74 SER A C 1
ATOM 575 O O . SER A 1 74 ? 3.311 -6.921 4.780 1.00 89.69 74 SER A O 1
ATOM 577 N N . ASN A 1 75 ? 5.350 -6.897 5.731 1.00 90.88 75 ASN A N 1
ATOM 578 C CA . ASN A 1 75 ? 6.112 -7.260 4.550 1.00 90.88 75 ASN A CA 1
ATOM 579 C C . ASN A 1 75 ? 6.897 -8.546 4.808 1.00 90.88 75 ASN A C 1
ATOM 581 O O . ASN A 1 75 ? 7.585 -8.655 5.827 1.00 90.88 75 ASN A O 1
ATOM 585 N N . THR A 1 76 ? 6.810 -9.469 3.853 1.00 90.62 76 THR A N 1
ATOM 586 C CA . THR A 1 76 ? 7.635 -10.675 3.781 1.00 90.62 76 THR A CA 1
ATOM 587 C C . THR A 1 76 ? 8.340 -10.703 2.430 1.00 90.62 76 THR A C 1
ATOM 589 O O . THR A 1 76 ? 7.714 -10.927 1.398 1.00 90.62 76 THR A O 1
ATOM 592 N N . GLY A 1 77 ? 9.640 -10.461 2.432 1.00 87.94 77 GLY A N 1
ATOM 593 C CA . GLY A 1 77 ? 10.530 -10.515 1.284 1.00 87.94 77 GLY A CA 1
ATOM 594 C C . GLY A 1 77 ? 11.555 -11.635 1.406 1.00 87.94 77 GLY A C 1
ATOM 595 O O . GLY A 1 77 ? 11.420 -12.525 2.242 1.00 87.94 77 GLY A O 1
ATOM 596 N N . VAL A 1 78 ? 12.584 -11.578 0.561 1.00 86.44 78 VAL A N 1
ATOM 597 C CA . VAL A 1 78 ? 13.632 -12.606 0.499 1.00 86.44 78 VAL A CA 1
ATOM 598 C C . VAL A 1 78 ? 14.935 -12.086 1.095 1.00 86.44 78 VAL A C 1
ATOM 600 O O . VAL A 1 78 ? 15.483 -12.719 1.994 1.00 86.44 78 VAL A O 1
ATOM 603 N N . SER A 1 79 ? 15.422 -10.928 0.639 1.00 82.69 79 SER A N 1
ATOM 604 C CA . SER A 1 79 ? 16.725 -10.400 1.052 1.00 82.69 79 SER A CA 1
ATOM 605 C C . SER A 1 79 ? 16.616 -9.087 1.818 1.00 82.69 79 SER A C 1
ATOM 607 O O . SER A 1 79 ? 15.789 -8.227 1.512 1.00 82.69 79 SER A O 1
ATOM 609 N N . SER A 1 80 ? 17.494 -8.885 2.802 1.00 75.31 80 SER A N 1
ATOM 610 C CA . SER A 1 80 ? 17.661 -7.587 3.468 1.00 75.31 80 SER A CA 1
ATOM 611 C C . SER A 1 80 ? 18.182 -6.498 2.529 1.00 75.31 80 SER A C 1
ATOM 613 O O . SER A 1 80 ? 17.980 -5.324 2.816 1.00 75.31 80 SER A O 1
ATOM 615 N N . ASN A 1 81 ? 18.833 -6.887 1.428 1.00 81.12 81 ASN A N 1
ATOM 616 C CA . ASN A 1 81 ? 19.400 -5.971 0.436 1.00 81.12 81 ASN A CA 1
ATOM 617 C C . ASN A 1 81 ? 18.415 -5.651 -0.700 1.00 81.12 81 ASN A C 1
ATOM 619 O O . ASN A 1 81 ? 18.743 -4.872 -1.593 1.00 81.12 81 ASN A O 1
ATOM 623 N N . ASP A 1 82 ? 17.227 -6.261 -0.694 1.00 83.12 82 ASP A N 1
ATOM 624 C CA . ASP A 1 82 ? 16.196 -5.937 -1.671 1.00 83.12 82 ASP A CA 1
ATOM 625 C C . ASP A 1 82 ? 15.640 -4.532 -1.424 1.00 83.12 82 ASP A C 1
ATOM 627 O O . ASP A 1 82 ? 15.458 -4.077 -0.295 1.00 83.12 82 ASP A O 1
ATOM 631 N N . ILE A 1 83 ? 15.302 -3.858 -2.517 1.00 87.44 83 ILE A N 1
ATOM 632 C CA . ILE A 1 83 ? 14.567 -2.596 -2.476 1.00 87.44 83 ILE A CA 1
ATOM 633 C C . ILE A 1 83 ? 13.078 -2.920 -2.288 1.00 87.44 83 ILE A C 1
ATOM 635 O O . ILE A 1 83 ? 12.510 -3.628 -3.118 1.00 87.44 83 ILE A O 1
ATOM 639 N N . TYR A 1 84 ? 12.439 -2.406 -1.234 1.00 90.69 84 TYR A N 1
ATOM 640 C CA . TYR A 1 84 ? 11.011 -2.639 -0.925 1.00 90.69 84 TYR A CA 1
ATOM 641 C C . TYR A 1 84 ? 10.100 -1.443 -1.232 1.00 90.69 84 TYR A C 1
ATOM 643 O O . TYR A 1 84 ? 8.874 -1.548 -1.177 1.00 90.69 84 TYR A O 1
ATOM 651 N N . THR A 1 85 ? 10.697 -0.315 -1.605 1.00 93.06 85 THR A N 1
ATOM 652 C CA . THR A 1 85 ? 10.000 0.879 -2.082 1.00 93.06 85 THR A CA 1
ATOM 653 C C . THR A 1 85 ? 10.597 1.279 -3.411 1.00 93.06 85 THR A C 1
ATOM 655 O O . THR A 1 85 ? 11.805 1.466 -3.510 1.00 93.06 85 THR A O 1
ATOM 658 N N . ILE A 1 86 ? 9.755 1.417 -4.422 1.00 91.62 86 ILE A N 1
ATOM 659 C CA . ILE A 1 86 ? 10.159 1.884 -5.741 1.00 91.62 86 ILE A CA 1
ATOM 660 C C . ILE A 1 86 ? 9.532 3.244 -6.007 1.00 91.62 86 ILE A C 1
ATOM 662 O O . ILE A 1 86 ? 8.409 3.520 -5.581 1.00 91.62 86 ILE A O 1
ATOM 666 N N . SER A 1 87 ? 10.273 4.089 -6.707 1.00 92.25 87 SER A N 1
ATOM 667 C CA . SER A 1 87 ? 9.803 5.384 -7.168 1.00 92.25 87 SER A CA 1
ATOM 668 C C . SER A 1 87 ? 10.225 5.606 -8.612 1.00 92.25 87 SER A C 1
ATOM 670 O O . SER A 1 87 ? 11.210 5.036 -9.082 1.00 92.25 87 SER A O 1
ATOM 672 N N . THR A 1 88 ? 9.462 6.430 -9.319 1.00 88.81 88 THR A N 1
ATOM 673 C CA . THR A 1 88 ? 9.769 6.832 -10.687 1.00 88.81 88 THR A CA 1
ATOM 674 C C . THR A 1 88 ? 9.688 8.345 -10.836 1.00 88.81 88 THR A C 1
ATOM 676 O O . THR A 1 88 ? 8.816 9.006 -10.268 1.00 88.81 88 THR A O 1
ATOM 679 N N . SER A 1 89 ? 10.615 8.897 -11.614 1.00 84.00 89 SER A N 1
ATOM 680 C CA . SER A 1 89 ? 10.590 10.289 -12.071 1.00 84.00 89 SER A CA 1
ATOM 681 C C . SER A 1 89 ? 9.926 10.440 -13.442 1.00 84.00 89 SER A C 1
ATOM 683 O O . SER A 1 89 ? 9.813 11.560 -13.941 1.00 84.00 89 SER A O 1
ATOM 685 N N . LEU A 1 90 ? 9.486 9.335 -14.055 1.00 77.38 90 LEU A N 1
ATOM 686 C CA . LEU A 1 90 ? 8.876 9.348 -15.377 1.00 77.38 90 LEU A CA 1
ATOM 687 C C . LEU A 1 90 ? 7.567 10.141 -15.377 1.00 77.38 90 LEU A C 1
ATOM 689 O O . LEU A 1 90 ? 6.791 10.142 -14.415 1.00 77.38 90 LEU A O 1
ATOM 693 N N . THR A 1 91 ? 7.305 10.801 -16.502 1.00 77.88 91 THR A N 1
ATOM 694 C CA . THR A 1 91 ? 6.005 11.412 -16.756 1.00 77.88 91 THR A CA 1
ATOM 695 C C . THR A 1 91 ? 4.974 10.305 -16.916 1.00 77.88 91 THR A C 1
ATOM 697 O O . THR A 1 91 ? 5.040 9.507 -17.849 1.00 77.88 91 THR A O 1
ATOM 700 N N . LEU A 1 92 ? 4.025 10.253 -15.987 1.00 80.31 92 LEU A N 1
ATOM 701 C CA . LEU A 1 92 ? 2.977 9.247 -16.020 1.00 80.31 92 LEU A CA 1
ATOM 702 C C . LEU A 1 92 ? 1.990 9.527 -17.169 1.00 80.31 92 LEU A C 1
ATOM 704 O O . LEU A 1 92 ? 1.687 10.696 -17.442 1.00 80.31 92 LEU A O 1
ATOM 708 N N . PRO A 1 93 ? 1.432 8.484 -17.809 1.00 77.06 93 PRO A N 1
ATOM 709 C CA . PRO A 1 93 ? 0.447 8.652 -18.870 1.00 77.06 93 PRO A CA 1
ATOM 710 C C . PRO A 1 93 ? -0.765 9.472 -18.412 1.00 77.06 93 PRO A C 1
ATOM 712 O O . PRO A 1 93 ? -1.254 9.315 -17.289 1.00 77.06 93 PRO A O 1
ATOM 715 N N . GLY A 1 94 ? -1.270 10.337 -19.295 1.00 75.38 94 GLY A N 1
ATOM 716 C CA . GLY A 1 94 ? -2.583 10.975 -19.139 1.00 75.38 94 GLY A CA 1
ATOM 717 C C . GLY A 1 94 ? -2.747 11.898 -17.925 1.00 75.38 94 GLY A C 1
ATOM 718 O O . GLY A 1 94 ? -3.871 12.080 -17.470 1.00 75.38 94 GLY A O 1
ATOM 719 N N . GLY A 1 95 ? -1.661 12.453 -17.372 1.00 76.25 95 GLY A N 1
ATOM 720 C CA . GLY A 1 95 ? -1.745 13.313 -16.184 1.00 76.25 95 GLY A CA 1
ATOM 721 C C . GLY A 1 95 ? -2.142 12.548 -14.918 1.00 76.25 95 GLY A C 1
ATOM 722 O O . GLY A 1 95 ? -2.801 13.101 -14.037 1.00 76.25 95 GLY A O 1
ATOM 723 N N . SER A 1 96 ? -1.778 11.264 -14.848 1.00 84.00 96 SER A N 1
ATOM 724 C CA . SER A 1 96 ? -2.068 10.412 -13.697 1.00 84.00 96 SER A CA 1
ATOM 725 C C . SER A 1 96 ? -1.592 11.052 -12.382 1.00 84.00 96 SER A C 1
ATOM 727 O O . SER A 1 96 ? -0.511 11.645 -12.350 1.00 84.00 96 SER A O 1
ATOM 729 N N . PRO A 1 97 ? -2.363 10.924 -11.285 1.00 86.56 97 PRO A N 1
ATOM 730 C CA . PRO A 1 97 ? -1.997 11.523 -10.008 1.00 86.56 97 PRO A CA 1
ATOM 731 C C . PRO A 1 97 ? -0.671 10.999 -9.445 1.00 86.56 97 PRO A C 1
ATOM 733 O O . PRO A 1 97 ? -0.309 9.840 -9.642 1.00 86.56 97 PRO A O 1
ATOM 736 N N . ASP A 1 98 ? -0.007 11.829 -8.640 1.00 87.25 98 ASP A N 1
ATOM 737 C CA . ASP A 1 98 ? 1.317 11.533 -8.077 1.00 87.25 98 ASP A CA 1
ATOM 738 C C . ASP A 1 98 ? 1.375 10.284 -7.177 1.00 87.25 98 ASP A C 1
ATOM 740 O O . ASP A 1 98 ? 2.461 9.758 -6.952 1.00 87.25 98 ASP A O 1
ATOM 744 N N . ILE A 1 99 ? 0.236 9.750 -6.713 1.00 91.44 99 ILE A N 1
ATOM 745 C CA . ILE A 1 99 ? 0.191 8.476 -5.961 1.00 91.44 99 ILE A CA 1
ATOM 746 C C . ILE A 1 99 ? 0.705 7.279 -6.775 1.00 91.44 99 ILE A C 1
ATOM 748 O O . ILE A 1 99 ? 1.031 6.252 -6.199 1.00 91.44 99 ILE A O 1
ATOM 752 N N . TYR A 1 100 ? 0.783 7.396 -8.104 1.00 92.44 100 TYR A N 1
ATOM 753 C CA . TYR A 1 100 ? 1.333 6.353 -8.973 1.00 92.44 100 TYR A CA 1
ATOM 754 C C . TYR A 1 100 ? 2.842 6.493 -9.211 1.00 92.44 100 TYR A C 1
ATOM 756 O O . TYR A 1 100 ? 3.416 5.676 -9.921 1.00 92.44 100 TYR A O 1
ATOM 764 N N . LYS A 1 101 ? 3.507 7.511 -8.646 1.00 92.38 101 LYS A N 1
ATOM 765 C CA . LYS A 1 101 ? 4.967 7.671 -8.769 1.00 92.38 101 LYS A CA 1
ATOM 766 C C . LYS A 1 101 ? 5.752 6.821 -7.779 1.00 92.38 101 LYS A C 1
ATOM 768 O O . LYS A 1 101 ? 6.964 6.691 -7.928 1.00 92.38 101 LYS A O 1
ATOM 773 N N . THR A 1 102 ? 5.087 6.271 -6.771 1.00 94.56 102 THR A N 1
ATOM 774 C CA . THR A 1 102 ? 5.692 5.456 -5.718 1.00 94.56 102 THR A CA 1
ATOM 775 C C . THR A 1 102 ? 4.870 4.202 -5.489 1.00 94.56 102 THR A C 1
ATOM 777 O O . THR A 1 102 ? 3.646 4.238 -5.584 1.00 94.56 102 THR A O 1
ATOM 780 N N . ALA A 1 103 ? 5.536 3.101 -5.158 1.00 93.81 103 ALA A N 1
ATOM 781 C CA . ALA A 1 103 ? 4.868 1.874 -4.759 1.00 93.81 103 ALA A CA 1
ATOM 782 C C . ALA A 1 103 ? 5.709 1.093 -3.747 1.00 93.81 103 ALA A C 1
ATOM 784 O O . ALA A 1 103 ? 6.945 1.121 -3.770 1.00 93.81 103 ALA A O 1
ATOM 785 N N . ARG A 1 104 ? 5.034 0.322 -2.891 1.00 93.44 104 ARG A N 1
ATOM 786 C CA . ARG A 1 104 ? 5.676 -0.791 -2.188 1.00 93.44 104 ARG A CA 1
ATOM 787 C C . ARG A 1 104 ? 5.734 -1.999 -3.099 1.00 93.44 104 ARG A C 1
ATOM 789 O O . ARG A 1 104 ? 4.761 -2.321 -3.777 1.00 93.44 104 ARG A O 1
ATOM 796 N N . ARG A 1 105 ? 6.849 -2.717 -3.031 1.00 90.81 105 ARG A N 1
ATOM 797 C CA . ARG A 1 105 ? 6.968 -4.046 -3.623 1.00 90.81 105 ARG A CA 1
ATOM 798 C C . ARG A 1 105 ? 7.461 -5.029 -2.580 1.00 90.81 105 ARG A C 1
ATOM 800 O O . ARG A 1 105 ? 8.241 -4.676 -1.702 1.00 90.81 105 ARG A O 1
ATOM 807 N N . SER A 1 106 ? 7.032 -6.270 -2.726 1.00 91.75 106 SER A N 1
ATOM 808 C CA . SER A 1 106 ? 7.481 -7.381 -1.904 1.00 91.75 106 SER A CA 1
ATOM 809 C C . SER A 1 106 ? 7.735 -8.595 -2.778 1.00 91.75 106 SER A C 1
ATOM 811 O O . SER A 1 106 ? 7.109 -8.745 -3.828 1.00 91.75 106 SER A O 1
ATOM 813 N N . ALA A 1 107 ? 8.665 -9.445 -2.357 1.00 87.75 107 ALA A N 1
ATOM 814 C CA . ALA A 1 107 ? 8.979 -10.671 -3.075 1.00 87.75 107 ALA A CA 1
ATOM 815 C C . ALA A 1 107 ? 7.998 -11.811 -2.753 1.00 87.75 107 ALA A C 1
ATOM 817 O O . ALA A 1 107 ? 7.796 -12.667 -3.608 1.00 87.75 107 ALA A O 1
ATOM 818 N N . ILE A 1 108 ? 7.395 -11.831 -1.553 1.00 89.69 108 ILE A N 1
ATOM 819 C CA . ILE A 1 108 ? 6.527 -12.939 -1.114 1.00 89.69 108 ILE A CA 1
ATOM 820 C C . ILE A 1 108 ? 5.141 -12.438 -0.713 1.00 89.69 108 ILE A C 1
ATOM 822 O O . ILE A 1 108 ? 4.145 -12.861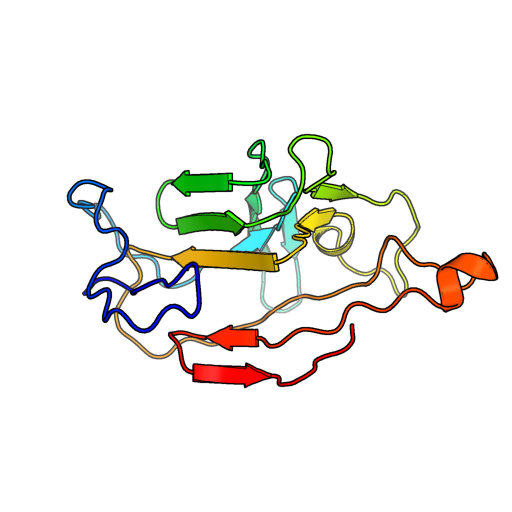 -1.293 1.00 89.69 108 ILE A O 1
ATOM 826 N N . SER A 1 109 ? 5.049 -11.549 0.279 1.00 90.94 109 SER A N 1
ATOM 827 C CA . SER A 1 109 ? 3.764 -11.001 0.720 1.00 90.94 109 SER A CA 1
ATOM 828 C C . SER A 1 109 ? 3.875 -9.550 1.170 1.00 90.94 109 SER A C 1
ATOM 830 O O . SER A 1 109 ? 4.877 -9.121 1.749 1.00 90.94 109 SER A O 1
ATOM 832 N N . LEU A 1 110 ? 2.821 -8.793 0.886 1.00 92.75 110 LEU A N 1
ATOM 833 C CA . LEU A 1 110 ? 2.639 -7.416 1.315 1.00 92.75 110 LEU A CA 1
ATOM 834 C C . LEU A 1 110 ? 1.208 -7.269 1.817 1.00 92.75 110 LEU A C 1
ATOM 836 O O . LEU A 1 110 ? 0.258 -7.556 1.092 1.00 92.75 110 LEU A O 1
ATOM 840 N N . VAL A 1 111 ? 1.057 -6.836 3.062 1.00 92.38 111 VAL A N 1
ATOM 841 C CA . VAL A 1 111 ? -0.241 -6.705 3.719 1.00 92.38 111 VAL A CA 1
ATOM 842 C C . VAL A 1 111 ? -0.358 -5.310 4.292 1.00 92.38 111 VAL A C 1
ATOM 844 O O . VAL A 1 111 ? 0.441 -4.923 5.139 1.00 92.38 111 VAL A O 1
ATOM 847 N N . TYR A 1 112 ? -1.399 -4.595 3.885 1.00 93.25 112 TYR A N 1
ATOM 848 C CA . TYR A 1 112 ? -1.880 -3.423 4.602 1.00 93.25 112 TYR A CA 1
ATOM 849 C C . TYR A 1 112 ? -3.074 -3.828 5.449 1.00 93.25 112 TYR A C 1
ATOM 851 O O . TYR A 1 112 ? -3.998 -4.483 4.967 1.00 93.25 112 TYR A O 1
ATOM 859 N N . TYR A 1 113 ? -3.068 -3.427 6.711 1.00 90.38 113 TYR A N 1
ATOM 860 C CA . TYR A 1 113 ? -4.176 -3.675 7.620 1.00 90.38 113 TYR A CA 1
ATOM 861 C C . TYR A 1 113 ? -4.591 -2.383 8.300 1.00 90.38 113 TYR A C 1
ATOM 863 O O . TYR A 1 113 ? -3.764 -1.565 8.682 1.00 90.38 113 TYR A O 1
ATOM 871 N N . ALA A 1 114 ? -5.896 -2.198 8.459 1.00 90.25 114 ALA A N 1
ATOM 872 C CA . ALA A 1 114 ? -6.477 -1.026 9.094 1.00 90.25 114 ALA A CA 1
ATOM 873 C C . ALA A 1 114 ? -7.130 -1.420 10.413 1.00 90.25 114 ALA A C 1
ATOM 875 O O . ALA A 1 114 ? -7.745 -2.479 10.509 1.00 90.25 114 ALA A O 1
ATOM 876 N N . PHE A 1 115 ? -7.077 -0.555 11.413 1.00 87.12 115 PHE A N 1
ATOM 877 C CA . PHE A 1 115 ? -7.777 -0.726 12.680 1.00 87.12 115 PHE A CA 1
ATOM 878 C C . PHE A 1 115 ? -8.432 0.595 13.091 1.00 87.12 115 PHE A C 1
ATOM 880 O O . PHE A 1 115 ? -8.244 1.627 12.455 1.00 87.12 115 PHE A O 1
ATOM 887 N N . CYS A 1 116 ? -9.295 0.561 14.106 1.00 89.50 116 CYS A N 1
ATOM 888 C CA . CYS A 1 116 ? -10.117 1.721 14.467 1.00 89.50 116 CYS A CA 1
ATOM 889 C C . CYS A 1 116 ? -10.991 2.238 13.303 1.00 89.50 116 CYS A C 1
ATOM 891 O O . CYS A 1 116 ? -11.206 3.440 13.166 1.00 89.50 116 CYS A O 1
ATOM 893 N N . LEU A 1 117 ? -11.521 1.343 12.465 1.00 90.56 117 LEU A N 1
ATOM 894 C CA . LEU A 1 117 ? -12.551 1.669 11.475 1.00 90.56 117 LEU A CA 1
ATOM 895 C C . LEU A 1 117 ? -13.944 1.417 12.062 1.00 90.56 117 LEU A C 1
ATOM 897 O O . LEU A 1 117 ? -14.126 0.488 12.850 1.00 90.56 117 LEU A O 1
ATOM 901 N N . LYS A 1 118 ? -14.928 2.257 11.722 1.00 92.00 118 LYS A N 1
ATOM 902 C CA . LYS A 1 118 ? -16.326 2.008 12.109 1.00 92.00 118 LYS A CA 1
ATOM 903 C C . LYS A 1 118 ? -16.823 0.713 11.457 1.00 92.00 118 LYS A C 1
ATOM 905 O O . LYS A 1 118 ? -16.465 0.408 10.332 1.00 92.00 118 LYS A O 1
ATOM 910 N N . ASN A 1 119 ? -17.688 -0.038 12.129 1.00 90.12 119 ASN A N 1
ATOM 911 C CA . ASN A 1 119 ? -18.322 -1.187 11.482 1.00 90.12 119 ASN A CA 1
ATOM 912 C C . ASN A 1 119 ? -19.257 -0.696 10.365 1.00 90.12 119 ASN A C 1
ATOM 914 O O . ASN A 1 119 ? -20.028 0.243 10.575 1.00 90.12 119 ASN A O 1
ATOM 918 N N . GLY A 1 120 ? -19.205 -1.341 9.203 1.00 91.94 120 GLY A N 1
ATOM 919 C CA . GLY A 1 120 ? -20.052 -1.009 8.064 1.00 91.94 120 GLY A CA 1
ATOM 920 C C . GLY A 1 120 ? -19.530 -1.609 6.765 1.00 91.94 120 GLY A C 1
ATOM 921 O O . GLY A 1 120 ? -18.505 -2.289 6.753 1.00 91.94 120 GLY A O 1
ATOM 922 N N . ALA A 1 121 ? -20.245 -1.344 5.677 1.00 93.75 121 ALA A N 1
ATOM 923 C CA . ALA A 1 121 ? -19.787 -1.663 4.333 1.00 93.75 121 ALA A CA 1
ATOM 924 C C . ALA A 1 121 ? -18.767 -0.619 3.858 1.00 93.75 121 ALA A C 1
ATOM 926 O O . ALA A 1 121 ? -18.944 0.581 4.083 1.00 93.75 121 ALA A O 1
ATOM 927 N N . TYR A 1 122 ? -17.715 -1.083 3.187 1.00 92.56 122 TYR A N 1
ATOM 928 C CA . TYR A 1 122 ? -16.635 -0.246 2.674 1.00 92.56 122 TYR A CA 1
ATOM 929 C C . TYR A 1 122 ? -16.422 -0.501 1.189 1.00 92.56 122 TYR A C 1
ATOM 931 O O . TYR A 1 122 ? -16.362 -1.647 0.751 1.00 92.56 122 TYR A O 1
ATOM 939 N N . ASN A 1 123 ? -16.215 0.578 0.438 1.00 94.31 123 ASN A N 1
ATOM 940 C CA . ASN A 1 123 ? -15.692 0.489 -0.917 1.00 94.31 123 ASN A CA 1
ATOM 941 C C . ASN A 1 123 ? -14.168 0.402 -0.841 1.00 94.31 123 ASN A C 1
ATOM 943 O O . ASN A 1 123 ? -13.513 1.346 -0.395 1.00 94.31 123 ASN A O 1
ATOM 947 N N . VAL A 1 124 ? -13.608 -0.722 -1.281 1.00 93.06 124 VAL A N 1
ATOM 948 C CA . VAL A 1 124 ? -12.159 -0.924 -1.356 1.00 93.06 124 VAL A CA 1
ATOM 949 C C . VAL A 1 124 ? -11.696 -0.590 -2.769 1.00 93.06 124 VAL A C 1
ATOM 951 O O . VAL A 1 124 ? -12.188 -1.159 -3.740 1.00 93.06 124 VAL A O 1
ATOM 954 N N . LYS A 1 125 ? -10.752 0.347 -2.884 1.00 93.81 125 LYS A N 1
ATOM 955 C CA . LYS A 1 125 ? -10.104 0.701 -4.148 1.00 93.81 125 LYS A CA 1
ATOM 956 C C . LYS A 1 125 ? -8.607 0.466 -4.016 1.00 93.81 125 LYS A C 1
ATOM 958 O O . LYS A 1 125 ? -7.973 1.045 -3.138 1.00 93.81 125 LYS A O 1
ATOM 963 N N . LEU A 1 126 ? -8.073 -0.380 -4.889 1.00 94.88 126 LEU A N 1
ATOM 964 C CA . LEU A 1 126 ? -6.651 -0.688 -4.971 1.00 94.88 126 LEU A CA 1
ATOM 965 C C . LEU A 1 126 ? -6.078 -0.039 -6.227 1.00 94.88 126 LEU A C 1
ATOM 967 O O . LEU A 1 126 ? -6.704 -0.066 -7.286 1.00 94.88 126 LEU A O 1
ATOM 971 N N . HIS A 1 127 ? -4.908 0.569 -6.080 1.00 93.69 127 HIS A N 1
ATOM 972 C CA . HIS A 1 127 ? -4.212 1.282 -7.140 1.00 93.69 127 HIS A CA 1
ATOM 973 C C . HIS A 1 127 ? -2.964 0.492 -7.528 1.00 93.69 127 HIS A C 1
ATOM 975 O O . HIS A 1 127 ? -2.134 0.201 -6.669 1.00 93.69 127 HIS A O 1
ATOM 981 N N . PHE A 1 128 ? -2.844 0.158 -8.813 1.00 92.25 128 PHE A N 1
ATOM 982 C CA . PHE A 1 128 ? -1.705 -0.566 -9.371 1.00 92.25 128 PHE A CA 1
ATOM 983 C C . PHE A 1 128 ? -1.152 0.193 -10.577 1.00 92.25 128 PHE A C 1
ATOM 985 O O . PHE A 1 128 ? -1.916 0.789 -11.335 1.00 92.25 128 PHE A O 1
ATOM 992 N N . MET A 1 129 ? 0.171 0.186 -10.715 1.00 90.00 129 MET A N 1
ATOM 993 C CA . MET A 1 129 ? 0.900 0.732 -11.856 1.00 90.00 129 MET A CA 1
ATOM 994 C C . MET A 1 129 ? 2.262 0.039 -11.924 1.00 90.00 129 MET A C 1
ATOM 996 O O . MET A 1 129 ? 2.960 -0.032 -10.910 1.00 90.00 129 MET A O 1
ATOM 1000 N N . GLU A 1 130 ? 2.647 -0.449 -13.100 1.00 88.12 130 GLU A N 1
ATOM 1001 C CA . GLU A 1 130 ? 4.023 -0.872 -13.355 1.00 88.12 130 GLU A CA 1
ATOM 1002 C C . GLU A 1 130 ? 4.882 0.369 -13.635 1.00 88.12 130 GLU A C 1
ATOM 1004 O O . GLU A 1 130 ? 4.608 1.137 -14.556 1.00 88.12 130 GLU A O 1
ATOM 1009 N N . ILE A 1 131 ? 5.896 0.596 -12.798 1.00 87.38 131 ILE A N 1
ATOM 1010 C CA . ILE A 1 131 ? 6.764 1.787 -12.858 1.00 87.38 131 ILE A CA 1
ATOM 1011 C C . ILE A 1 131 ? 8.255 1.452 -12.925 1.00 87.38 131 ILE A C 1
ATOM 1013 O O . ILE A 1 131 ? 9.087 2.358 -12.964 1.00 87.38 131 ILE A O 1
ATOM 1017 N N . GLN A 1 132 ? 8.598 0.165 -12.908 1.00 83.94 132 GLN A N 1
ATOM 1018 C CA . GLN A 1 132 ? 9.958 -0.348 -12.978 1.00 83.94 132 GLN A CA 1
ATOM 1019 C C . GLN A 1 132 ? 10.242 -0.977 -14.345 1.00 83.94 132 GLN A C 1
ATOM 1021 O O . GLN A 1 132 ? 11.290 -0.718 -14.929 1.00 83.94 132 GLN A O 1
ATOM 1026 N N . PHE A 1 133 ? 9.332 -1.808 -14.852 1.00 81.25 133 PHE A N 1
ATOM 1027 C CA . PHE A 1 133 ? 9.456 -2.419 -16.170 1.00 81.25 133 PHE A CA 1
ATOM 1028 C C . PHE A 1 133 ? 8.822 -1.509 -17.222 1.00 81.25 133 PHE A C 1
ATOM 1030 O O . PHE A 1 133 ? 7.613 -1.308 -17.234 1.00 81.25 133 PHE A O 1
ATOM 1037 N N . SER A 1 134 ? 9.644 -0.927 -18.098 1.00 73.31 134 SER A N 1
ATOM 1038 C CA . SER A 1 134 ? 9.174 -0.078 -19.195 1.00 73.31 134 SER A CA 1
ATOM 1039 C C . SER A 1 134 ? 9.279 -0.791 -20.543 1.00 73.31 134 SER A C 1
ATOM 1041 O O . SER A 1 134 ? 10.156 -1.629 -20.760 1.00 73.31 134 SER A O 1
ATOM 1043 N N . ASP A 1 135 ? 8.421 -0.399 -21.486 1.00 68.38 135 ASP A N 1
ATOM 1044 C CA . ASP A 1 135 ? 8.475 -0.895 -22.866 1.00 68.38 135 ASP A CA 1
ATOM 1045 C C . ASP A 1 135 ? 9.663 -0.351 -23.675 1.00 68.38 135 ASP A C 1
ATOM 1047 O O . ASP A 1 135 ? 9.909 -0.806 -24.794 1.00 68.38 135 ASP A O 1
ATOM 1051 N N . GLN A 1 136 ? 10.401 0.621 -23.128 1.00 69.56 136 GLN A N 1
ATOM 1052 C CA . GLN A 1 136 ? 11.528 1.256 -23.813 1.00 69.56 136 GLN A CA 1
ATOM 1053 C C . GLN A 1 136 ? 12.734 0.318 -23.925 1.00 69.56 136 GLN A C 1
ATOM 1055 O O . GLN A 1 136 ? 13.466 0.375 -24.911 1.00 69.56 136 GLN A O 1
ATOM 1060 N N . GLU A 1 137 ? 12.928 -0.571 -22.948 1.00 67.81 137 GLU A N 1
ATOM 1061 C CA . GLU A 1 137 ? 14.055 -1.500 -22.924 1.00 67.81 137 GLU A CA 1
ATOM 1062 C C . GLU A 1 137 ? 13.597 -2.933 -23.198 1.00 67.81 137 GLU A C 1
ATOM 1064 O O . GLU A 1 137 ? 12.743 -3.480 -22.502 1.00 67.81 137 GLU A O 1
ATOM 1069 N N . ALA A 1 138 ? 14.212 -3.587 -24.188 1.00 61.31 138 ALA A N 1
ATOM 1070 C CA . ALA A 1 138 ? 13.811 -4.924 -24.631 1.00 61.31 138 ALA A CA 1
ATOM 1071 C C . ALA A 1 138 ? 13.824 -5.983 -23.509 1.00 61.31 138 ALA A C 1
ATOM 1073 O O . ALA A 1 138 ? 12.969 -6.866 -23.504 1.00 61.31 138 ALA A O 1
ATOM 1074 N N . TYR A 1 139 ? 14.750 -5.880 -22.547 1.00 62.84 139 TYR A N 1
ATOM 1075 C CA . TYR A 1 139 ? 14.830 -6.786 -21.393 1.00 62.84 139 TYR A CA 1
ATOM 1076 C C . TYR A 1 139 ? 13.706 -6.544 -20.369 1.00 62.84 139 TYR A C 1
ATOM 1078 O O . TYR A 1 139 ? 13.187 -7.490 -19.777 1.00 62.84 139 TYR A O 1
ATOM 1086 N N . SER A 1 140 ? 13.276 -5.290 -20.202 1.00 67.88 140 SER A N 1
ATOM 1087 C CA . SER A 1 140 ? 12.223 -4.898 -19.258 1.00 67.88 140 SER A CA 1
ATOM 1088 C C . SER A 1 140 ? 10.833 -5.375 -19.690 1.00 67.88 140 SER A C 1
ATOM 1090 O O . SER A 1 140 ? 10.012 -5.699 -18.838 1.00 67.88 140 SER A O 1
ATOM 1092 N N . ARG A 1 141 ? 10.598 -5.561 -20.997 1.00 67.50 141 ARG A N 1
ATOM 1093 C CA . ARG A 1 141 ? 9.327 -6.061 -21.571 1.00 67.50 141 ARG A CA 1
ATOM 1094 C C . ARG A 1 141 ? 8.933 -7.476 -21.131 1.00 67.50 141 ARG A C 1
ATOM 1096 O O . ARG A 1 141 ? 7.784 -7.880 -21.301 1.00 67.50 141 ARG A O 1
ATOM 1103 N N . LEU A 1 142 ? 9.883 -8.255 -20.613 1.00 71.44 142 LEU A N 1
ATOM 1104 C CA . LEU A 1 142 ? 9.634 -9.611 -20.111 1.00 71.44 142 LEU A CA 1
ATOM 1105 C C . LEU A 1 142 ? 9.246 -9.629 -18.629 1.00 71.44 142 LEU A C 1
ATOM 1107 O O . LEU A 1 142 ? 8.712 -10.632 -18.150 1.00 71.44 142 LEU A O 1
ATOM 1111 N N . GLY A 1 143 ? 9.509 -8.539 -17.907 1.00 78.12 143 GLY A N 1
ATOM 1112 C CA . GLY A 1 143 ? 9.153 -8.408 -16.505 1.00 78.12 143 GLY A CA 1
ATOM 1113 C C . GLY A 1 143 ? 7.639 -8.420 -16.335 1.00 78.12 143 GLY A C 1
ATOM 1114 O O . GLY A 1 143 ? 6.929 -7.621 -16.935 1.00 78.12 143 GLY A O 1
ATOM 1115 N N . ARG A 1 144 ? 7.132 -9.344 -15.516 1.00 84.44 144 ARG A N 1
ATOM 1116 C CA . ARG A 1 144 ? 5.719 -9.399 -15.125 1.00 84.44 144 ARG A CA 1
ATOM 1117 C C . ARG A 1 144 ? 5.612 -9.473 -13.614 1.00 84.44 144 ARG A C 1
ATOM 1119 O O . ARG A 1 144 ? 6.443 -10.104 -12.955 1.00 84.44 144 ARG A O 1
ATOM 1126 N N . ARG A 1 145 ? 4.565 -8.866 -13.063 1.00 88.62 145 ARG A N 1
ATOM 1127 C CA . ARG A 1 145 ? 4.206 -8.976 -11.647 1.00 88.62 145 ARG A CA 1
ATOM 1128 C C . ARG A 1 145 ? 2.812 -9.575 -11.572 1.00 88.62 145 ARG A C 1
ATOM 1130 O O . ARG A 1 145 ? 1.825 -8.887 -11.798 1.00 88.62 145 ARG A O 1
ATOM 1137 N N . ILE A 1 146 ? 2.764 -10.869 -11.272 1.00 92.31 146 ILE A N 1
ATOM 1138 C CA . ILE A 1 146 ? 1.522 -11.631 -11.167 1.00 92.31 146 ILE A CA 1
ATOM 1139 C C . ILE A 1 146 ? 1.334 -12.042 -9.713 1.00 92.31 146 ILE A C 1
ATOM 1141 O O . ILE A 1 146 ? 2.226 -12.661 -9.132 1.00 92.31 146 ILE A O 1
ATOM 1145 N N . PHE A 1 147 ? 0.194 -11.698 -9.124 1.00 93.88 147 PHE A N 1
ATOM 1146 C CA . PHE A 1 147 ? -0.116 -12.033 -7.736 1.00 93.88 147 PHE A CA 1
ATOM 1147 C C . PHE A 1 147 ? -1.620 -12.178 -7.505 1.00 93.88 147 PHE A C 1
ATOM 1149 O O . PHE A 1 147 ? -2.450 -11.705 -8.280 1.00 93.88 147 PHE A O 1
ATOM 1156 N N . ASP A 1 148 ? -1.965 -12.837 -6.406 1.00 95.75 148 ASP A N 1
ATOM 1157 C CA . ASP A 1 148 ? -3.330 -12.878 -5.897 1.00 95.75 148 AS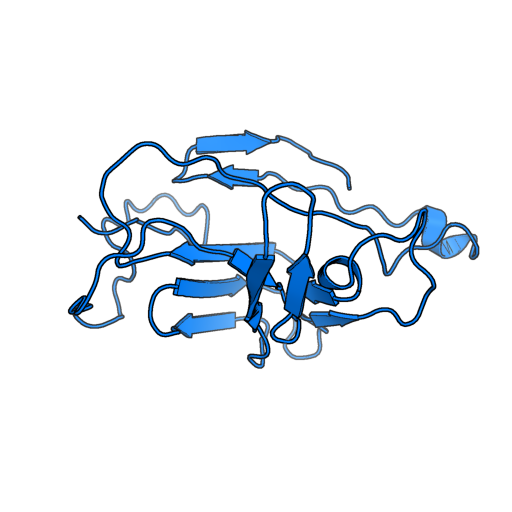P A CA 1
ATOM 1158 C C . ASP A 1 148 ? -3.560 -11.712 -4.926 1.00 95.75 148 ASP A C 1
ATOM 1160 O O . ASP A 1 148 ? -2.668 -11.325 -4.167 1.00 95.75 148 ASP A O 1
ATOM 1164 N N . VAL A 1 149 ? -4.777 -11.176 -4.911 1.00 95.31 149 VAL A N 1
ATOM 1165 C CA . VAL A 1 149 ? -5.210 -10.137 -3.974 1.00 95.31 149 VAL A CA 1
ATOM 1166 C C . VAL A 1 149 ? -6.280 -10.709 -3.068 1.00 95.31 149 VAL A C 1
ATOM 1168 O O . VAL A 1 149 ? -7.303 -11.197 -3.545 1.00 95.31 149 VAL A O 1
ATOM 1171 N N . TYR A 1 150 ? -6.071 -10.576 -1.761 1.00 93.31 150 TYR A N 1
ATOM 1172 C CA . TYR A 1 150 ? -7.030 -10.983 -0.742 1.00 93.31 150 TYR A CA 1
ATOM 1173 C C . TYR A 1 150 ? -7.527 -9.764 0.031 1.00 93.31 150 TYR A C 1
ATOM 1175 O O . TYR A 1 150 ? -6.736 -8.907 0.428 1.00 93.31 150 TYR A O 1
ATOM 1183 N N . VAL A 1 151 ? -8.831 -9.704 0.294 1.00 91.75 151 VAL A N 1
ATOM 1184 C CA . VAL A 1 151 ? -9.453 -8.675 1.137 1.00 91.75 151 VAL A CA 1
ATOM 1185 C C . VAL A 1 151 ? -10.163 -9.380 2.283 1.00 91.75 151 VAL A C 1
ATOM 1187 O O . VAL A 1 151 ? -11.049 -10.193 2.054 1.00 91.75 151 VAL A O 1
ATOM 1190 N N . GLN A 1 152 ? -9.753 -9.096 3.524 1.00 86.00 152 GLN A N 1
ATOM 1191 C CA . GLN A 1 152 ? -10.298 -9.751 4.729 1.00 86.00 152 GLN A CA 1
ATOM 1192 C C . GLN A 1 152 ? -10.254 -11.295 4.669 1.00 86.00 152 GLN A C 1
ATOM 1194 O O . GLN A 1 152 ? -11.102 -11.971 5.238 1.00 86.00 152 GLN A O 1
ATOM 1199 N N . GLY A 1 153 ? -9.246 -11.855 3.991 1.00 85.44 153 GLY A N 1
ATOM 1200 C CA . GLY A 1 153 ? -9.051 -13.303 3.849 1.00 85.44 153 GLY A CA 1
ATOM 1201 C C . GLY A 1 153 ? -9.736 -13.932 2.633 1.00 85.44 153 GLY A C 1
ATOM 1202 O O . GLY A 1 153 ? -9.375 -15.048 2.270 1.00 85.44 153 GLY A O 1
ATOM 1203 N N . GLU A 1 154 ? -10.632 -13.211 1.962 1.00 88.38 154 GLU A N 1
ATOM 1204 C CA . GLU A 1 154 ? -11.312 -13.681 0.754 1.00 88.38 154 GLU A CA 1
ATOM 1205 C C . GLU A 1 154 ? -10.503 -13.341 -0.501 1.00 88.38 154 GLU A C 1
ATOM 1207 O O . GLU A 1 154 ? -9.982 -12.229 -0.630 1.00 88.38 154 GLU A O 1
ATOM 1212 N N . LEU A 1 155 ? -10.398 -14.294 -1.433 1.00 90.94 155 LEU A N 1
ATOM 1213 C CA . LEU A 1 155 ? -9.725 -14.093 -2.718 1.00 90.94 155 LEU A CA 1
ATOM 1214 C C . LEU A 1 155 ? -10.537 -13.111 -3.570 1.00 90.94 155 LEU A C 1
ATOM 1216 O O . LEU A 1 155 ? -11.630 -13.430 -4.029 1.00 90.94 155 LEU A O 1
ATOM 1220 N N . PHE A 1 156 ? -9.985 -11.921 -3.790 1.00 93.81 156 PHE A N 1
ATOM 1221 C CA . PHE A 1 156 ? -10.634 -10.843 -4.530 1.00 93.81 156 PHE A CA 1
ATOM 1222 C C . PHE A 1 156 ? -10.191 -10.795 -5.998 1.00 93.81 156 PHE A C 1
ATOM 1224 O O . PHE A 1 156 ? -11.025 -10.650 -6.886 1.00 93.81 156 PHE A O 1
ATOM 1231 N N . LEU A 1 157 ? -8.890 -10.958 -6.266 1.00 95.94 157 LEU A N 1
ATOM 1232 C CA . LEU A 1 157 ? -8.338 -11.093 -7.619 1.00 95.94 157 LEU A CA 1
ATOM 1233 C C . LEU A 1 157 ? -7.372 -12.273 -7.648 1.00 95.94 157 LEU A C 1
ATOM 1235 O O . LEU A 1 157 ? -6.535 -12.400 -6.757 1.00 95.94 157 LEU A O 1
ATOM 1239 N N . ARG A 1 158 ? -7.468 -13.113 -8.678 1.00 96.06 158 ARG A N 1
ATOM 1240 C CA . ARG A 1 158 ? -6.590 -14.271 -8.870 1.00 96.06 158 ARG A CA 1
ATOM 1241 C C . ARG A 1 158 ? -5.666 -14.043 -10.054 1.00 96.06 158 ARG A C 1
ATOM 1243 O O . ARG A 1 158 ? -6.149 -13.644 -11.110 1.00 96.06 158 ARG A O 1
ATOM 1250 N N . ALA A 1 159 ? -4.381 -14.353 -9.888 1.00 95.00 159 ALA A N 1
ATOM 1251 C CA . ALA A 1 159 ? -3.350 -14.224 -10.917 1.00 95.00 159 ALA A CA 1
ATOM 1252 C C . ALA A 1 159 ? -3.402 -12.864 -11.641 1.00 95.00 159 ALA A C 1
ATOM 1254 O O . ALA A 1 159 ? -3.293 -12.787 -12.865 1.00 95.00 159 ALA A O 1
ATOM 1255 N N . PHE A 1 160 ? -3.609 -11.792 -10.876 1.00 95.19 160 PHE A N 1
ATOM 1256 C CA . PHE A 1 160 ? -3.695 -10.439 -11.400 1.00 95.19 160 PHE A CA 1
ATOM 1257 C C . PHE A 1 160 ? -2.324 -10.008 -11.914 1.00 95.19 160 PHE A C 1
ATOM 1259 O O . PHE A 1 160 ? -1.354 -10.026 -11.159 1.00 95.19 160 PHE A O 1
ATOM 1266 N N . ASN A 1 161 ? -2.259 -9.653 -13.195 1.00 91.50 161 ASN A N 1
ATOM 1267 C CA . ASN A 1 161 ? -1.079 -9.083 -13.831 1.00 91.50 161 ASN A CA 1
ATOM 1268 C C . ASN A 1 161 ? -1.294 -7.574 -13.969 1.00 91.50 161 ASN A C 1
ATOM 1270 O O . ASN A 1 161 ? -2.300 -7.175 -14.562 1.00 91.50 161 ASN A O 1
ATOM 1274 N N . ILE A 1 162 ? -0.391 -6.780 -13.393 1.00 88.81 162 ILE A N 1
ATOM 1275 C CA . ILE A 1 162 ? -0.443 -5.308 -13.462 1.00 88.81 162 ILE A CA 1
ATOM 1276 C C . ILE A 1 162 ? -0.088 -4.775 -14.847 1.00 88.81 162 ILE A C 1
ATOM 1278 O O . ILE A 1 162 ? 0.640 -5.478 -15.586 1.00 88.81 162 ILE A O 1
#

pLDDT: mean 82.79, std 14.72, range [40.53, 96.56]

InterPro domains:
  IPR021720 Malectin domain [PF11721] (33-162)

Radius of gyration: 16.76 Å; chains: 1; bounding box: 40×40×48 Å

Organism: Noccaea caerulescens (NCBI:txid107243)

Sequence (162 aa):
NINTYRSSYLKNNLTGLLPCAGLTKCKRYQRSLHINCGGESVTITNTLGKVTYQADKSETKAATNQHFENWGISNTGVSSNDIYTISTSLTLPGGSPDIYKTARRSAISLVYYAFCLKNGAYNVKLHFMEIQFSDQEAYSRLGRRIFDVYVQGELFLRAFNI

Foldseek 3Di:
DWQDDDFDPPPDPPPHVDPPDPDQDQPAADADAAALACADFDWDQDPVGIDTHHYDVDDDAQADWDDDNWKTKTAHADGRPDDQKDFAPDDDPPNDDPSARIHGDGHHGMDIGGHRHDDDDDDDDDDDDDRPQDPVDPVSVPDWDFDWDDDSNHTDDHRDTD

Secondary structure (DSSP, 8-state):
------SS--S----SS-SSS-----SS-BS---EETTS--EEEEETTEEEEEEE------SEEEEE-SSEEEEEE-S-TTS--EEE--S--GGG--GGGSEEE--SSEEEEEE-SBPSS-----------SS-TTSTTGGG---EEEEEETTEEEEEEEE-